Protein AF-A0A9R1CCV9-F1 (afdb_monomer_lite)

Organism: NCBI:txid2854755

Foldseek 3Di:
DVVQLVVCCVVPNNVRSVVVVVVVVVVQVCCCVVVVHDRDCVVVVVVVVVVVVVVVVVVVVVVVVVVVVCVVVPDPPPPDDD

Radius of gyration: 20.72 Å; chains: 1; bounding box: 38×29×59 Å

Secondary structure (DSSP, 8-state):
-HHHHHHHHHHH-HHHHHHHHHHHHHHHHHHHHHHT----HHHHHHHHHHHHHHHHHHHHHHHHHHHHHHHHH---------

Sequence (82 aa):
MGDYFRHIKARSGHLQAMVATGKKMAGIFYTMVKNKKEYDVSIYAKSKEKTLERRIKKLQAKILRLQNEQAQSGLKVTDGTD

Structure (mmCIF, N/CA/C/O backbone):
data_AF-A0A9R1CCV9-F1
#
_entry.id   AF-A0A9R1CCV9-F1
#
loop_
_atom_site.group_PDB
_atom_site.id
_atom_site.type_symbol
_atom_site.label_atom_id
_atom_site.label_alt_id
_atom_site.label_comp_id
_atom_site.label_asym_id
_atom_site.label_entity_id
_atom_site.label_seq_id
_atom_site.pdbx_PDB_ins_code
_atom_site.Cartn_x
_atom_site.Cartn_y
_atom_site.Cartn_z
_atom_site.occupancy
_atom_site.B_iso_or_equiv
_atom_site.auth_seq_id
_atom_site.auth_comp_id
_atom_site.auth_asym_id
_atom_site.auth_atom_id
_atom_site.pdbx_PDB_model_num
ATOM 1 N N . MET A 1 1 ? 10.103 -2.845 0.272 1.00 80.69 1 MET A N 1
ATOM 2 C CA . MET A 1 1 ? 9.255 -3.888 -0.365 1.00 80.69 1 MET A CA 1
ATOM 3 C C . MET A 1 1 ? 8.740 -4.948 0.607 1.00 80.69 1 MET A C 1
ATOM 5 O O . MET A 1 1 ? 7.598 -5.359 0.445 1.00 80.69 1 MET A O 1
ATOM 9 N N . GLY A 1 2 ? 9.498 -5.337 1.641 1.00 88.06 2 GLY A N 1
ATOM 10 C CA . GLY A 1 2 ? 9.029 -6.305 2.647 1.00 88.06 2 GLY A CA 1
ATOM 11 C C . GLY A 1 2 ? 7.708 -5.932 3.339 1.00 88.06 2 GLY A C 1
ATOM 12 O O . GLY A 1 2 ? 6.846 -6.790 3.488 1.00 88.06 2 GLY A O 1
ATOM 13 N N . ASP A 1 3 ? 7.493 -4.653 3.673 1.00 88.31 3 ASP A N 1
ATOM 14 C CA . ASP A 1 3 ? 6.218 -4.186 4.251 1.00 88.31 3 ASP A CA 1
ATOM 15 C C . ASP A 1 3 ? 5.014 -4.444 3.342 1.00 88.31 3 ASP A C 1
ATOM 17 O O . ASP A 1 3 ? 3.961 -4.873 3.807 1.00 88.31 3 ASP A O 1
ATOM 21 N N . TYR A 1 4 ? 5.177 -4.224 2.034 1.00 90.12 4 TYR A N 1
ATOM 22 C CA . TYR A 1 4 ? 4.127 -4.481 1.051 1.00 90.12 4 TYR A CA 1
ATOM 23 C C . TYR A 1 4 ? 3.791 -5.973 1.009 1.00 90.12 4 TYR A C 1
ATOM 25 O O . TYR A 1 4 ? 2.625 -6.337 1.130 1.00 90.12 4 TYR A O 1
ATOM 33 N N . PHE A 1 5 ? 4.808 -6.835 0.930 1.00 93.81 5 PHE A N 1
ATOM 34 C CA . PHE A 1 5 ? 4.611 -8.282 0.950 1.00 93.81 5 PHE A CA 1
ATOM 35 C C . PHE A 1 5 ? 3.912 -8.747 2.234 1.00 93.81 5 PHE A C 1
ATOM 37 O O . PHE A 1 5 ? 2.934 -9.486 2.156 1.00 93.81 5 PHE A O 1
ATOM 44 N N . ARG A 1 6 ? 4.350 -8.277 3.412 1.00 94.69 6 ARG A N 1
ATOM 45 C CA . ARG A 1 6 ? 3.713 -8.608 4.698 1.00 94.69 6 ARG A CA 1
ATOM 46 C C . ARG A 1 6 ? 2.255 -8.169 4.746 1.00 94.69 6 ARG A C 1
ATOM 48 O O . ARG A 1 6 ? 1.407 -8.946 5.173 1.00 94.69 6 ARG A O 1
ATOM 55 N N . HIS A 1 7 ? 1.959 -6.957 4.279 1.00 92.19 7 HIS A N 1
ATOM 56 C CA . HIS A 1 7 ? 0.596 -6.438 4.253 1.00 92.19 7 HIS A CA 1
ATOM 57 C C . HIS A 1 7 ? -0.320 -7.277 3.352 1.00 92.19 7 HIS A C 1
ATOM 59 O O . HIS A 1 7 ? -1.414 -7.652 3.771 1.00 92.19 7 HIS A O 1
ATOM 65 N N . ILE A 1 8 ? 0.131 -7.621 2.140 1.00 95.50 8 ILE A N 1
ATOM 66 C CA . ILE A 1 8 ? -0.652 -8.476 1.239 1.00 95.50 8 ILE A CA 1
ATOM 67 C C . ILE A 1 8 ? -0.761 -9.899 1.798 1.00 95.50 8 ILE A C 1
ATOM 69 O O . ILE A 1 8 ? -1.843 -10.471 1.754 1.00 95.50 8 ILE A O 1
ATOM 73 N N . LYS A 1 9 ? 0.306 -10.450 2.392 1.00 96.56 9 LYS A N 1
ATOM 74 C CA . LYS A 1 9 ? 0.291 -11.790 2.997 1.00 96.56 9 LYS A CA 1
ATOM 75 C C . LYS A 1 9 ? -0.726 -11.884 4.132 1.00 96.56 9 LYS A C 1
ATOM 77 O O . LYS A 1 9 ? -1.495 -12.837 4.156 1.00 96.56 9 LYS A O 1
ATOM 82 N N . ALA A 1 10 ? -0.758 -10.897 5.028 1.00 95.88 10 ALA A N 1
ATOM 83 C CA . ALA A 1 10 ? -1.701 -10.861 6.146 1.00 95.88 10 ALA A CA 1
ATOM 84 C C . ALA A 1 10 ? -3.164 -10.741 5.689 1.00 95.88 10 ALA A C 1
ATOM 86 O O . ALA A 1 10 ? -4.054 -11.259 6.351 1.00 95.88 10 ALA A O 1
ATOM 87 N N . ARG A 1 11 ? -3.417 -10.068 4.560 1.00 93.50 11 ARG A N 1
ATOM 88 C CA . ARG A 1 11 ? -4.773 -9.856 4.032 1.00 93.50 11 ARG A CA 1
ATOM 89 C C . ARG A 1 11 ? -5.265 -10.980 3.116 1.00 93.50 11 ARG A C 1
ATOM 91 O O . ARG A 1 11 ? -6.457 -11.249 3.074 1.00 93.50 11 ARG A O 1
ATOM 98 N N . SER A 1 12 ? -4.368 -11.565 2.328 1.00 93.62 12 SER A N 1
ATOM 99 C CA . SER A 1 12 ? -4.717 -12.319 1.116 1.00 93.62 12 SER A CA 1
ATOM 100 C C . SER A 1 12 ? -3.957 -13.646 0.975 1.00 93.62 12 SER A C 1
ATOM 102 O O . SER A 1 12 ? -4.134 -14.364 -0.006 1.00 93.62 12 SER A O 1
ATOM 104 N N . GLY A 1 13 ? -3.105 -13.993 1.941 1.00 95.81 13 GLY A N 1
ATOM 105 C CA . GLY A 1 13 ? -2.341 -15.238 1.942 1.00 95.81 13 GLY A CA 1
ATOM 106 C C . GLY A 1 13 ? -1.015 -15.166 1.179 1.00 95.81 13 GLY A C 1
ATOM 107 O O . GLY A 1 13 ? -0.698 -14.205 0.472 1.00 95.81 13 GLY A O 1
ATOM 108 N N . HIS A 1 14 ? -0.191 -16.201 1.356 1.00 95.44 14 HIS A N 1
ATOM 109 C CA . HIS A 1 14 ? 1.199 -16.200 0.896 1.00 95.44 14 HIS A CA 1
ATOM 110 C C . HIS A 1 14 ? 1.338 -16.190 -0.632 1.00 95.44 14 HIS A C 1
ATOM 112 O O . HIS A 1 14 ? 2.115 -15.391 -1.160 1.00 95.44 14 HIS A O 1
ATOM 118 N N . LEU A 1 15 ? 0.581 -17.042 -1.331 1.00 96.44 15 LEU A N 1
ATOM 119 C CA . LEU A 1 15 ? 0.674 -17.184 -2.786 1.00 96.44 15 LEU A CA 1
ATOM 120 C C . LEU A 1 15 ? 0.298 -15.875 -3.494 1.00 96.44 15 LEU A C 1
ATOM 122 O O . LEU A 1 15 ? 1.042 -15.385 -4.343 1.00 96.44 15 LEU A O 1
ATOM 126 N N . GLN A 1 16 ? -0.803 -15.248 -3.072 1.00 95.31 16 GLN A N 1
ATOM 127 C CA . GLN A 1 16 ? -1.236 -13.964 -3.624 1.00 95.31 16 GLN A CA 1
ATOM 128 C C . GLN A 1 16 ? -0.219 -12.850 -3.339 1.00 95.31 16 GLN A C 1
ATOM 130 O O . GLN A 1 16 ? 0.047 -12.018 -4.206 1.00 95.31 16 GLN A O 1
ATOM 135 N N . ALA A 1 17 ? 0.409 -12.854 -2.158 1.00 96.50 17 ALA A N 1
ATOM 136 C CA . ALA A 1 17 ? 1.459 -11.895 -1.822 1.00 96.50 17 ALA A CA 1
ATOM 137 C C . ALA A 1 17 ? 2.703 -12.030 -2.708 1.00 96.50 17 ALA A C 1
ATOM 139 O O . ALA A 1 17 ? 3.291 -11.014 -3.091 1.00 96.50 17 ALA A O 1
ATOM 140 N N . MET A 1 18 ? 3.087 -13.259 -3.062 1.00 96.50 18 MET A N 1
ATOM 141 C CA . MET A 1 18 ? 4.196 -13.520 -3.979 1.00 96.50 18 MET A CA 1
ATOM 142 C C . MET A 1 18 ? 3.890 -12.973 -5.376 1.00 96.50 18 MET A C 1
ATOM 144 O O . MET A 1 18 ? 4.667 -12.172 -5.895 1.00 96.50 18 MET A O 1
ATOM 148 N N . VAL A 1 19 ? 2.724 -13.311 -5.938 1.00 97.12 19 VAL A N 1
ATOM 149 C CA . VAL A 1 19 ? 2.304 -12.840 -7.270 1.00 97.12 19 VAL A CA 1
ATOM 150 C C . VAL A 1 19 ? 2.198 -11.315 -7.310 1.00 97.12 19 VAL A C 1
ATOM 152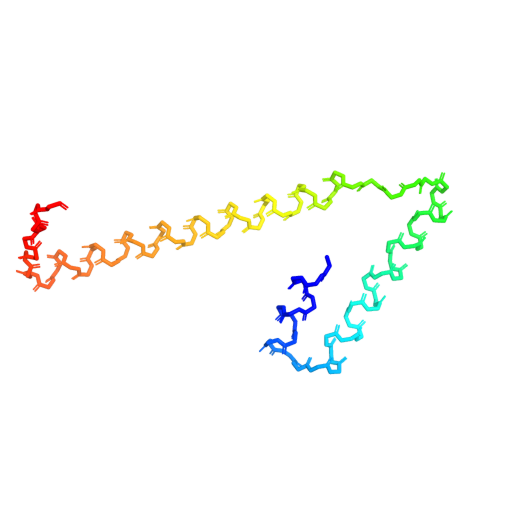 O O . VAL A 1 19 ? 2.741 -10.678 -8.213 1.00 97.12 19 VAL A O 1
ATOM 155 N N . ALA A 1 20 ? 1.558 -10.701 -6.311 1.00 96.19 20 ALA A N 1
ATOM 156 C CA . ALA A 1 20 ? 1.420 -9.248 -6.233 1.00 96.19 20 ALA A CA 1
ATOM 157 C C . ALA A 1 20 ? 2.782 -8.542 -6.152 1.00 96.19 20 ALA A C 1
ATOM 159 O O . ALA A 1 20 ? 2.999 -7.513 -6.796 1.00 96.19 20 ALA A O 1
ATOM 160 N N . THR A 1 21 ? 3.717 -9.107 -5.384 1.00 95.38 21 THR A N 1
ATOM 161 C CA . THR A 1 21 ? 5.070 -8.557 -5.253 1.00 95.38 21 THR A CA 1
ATOM 162 C C . THR A 1 21 ? 5.854 -8.714 -6.554 1.00 95.38 21 THR A C 1
ATOM 164 O O . THR A 1 21 ? 6.439 -7.735 -7.010 1.00 95.3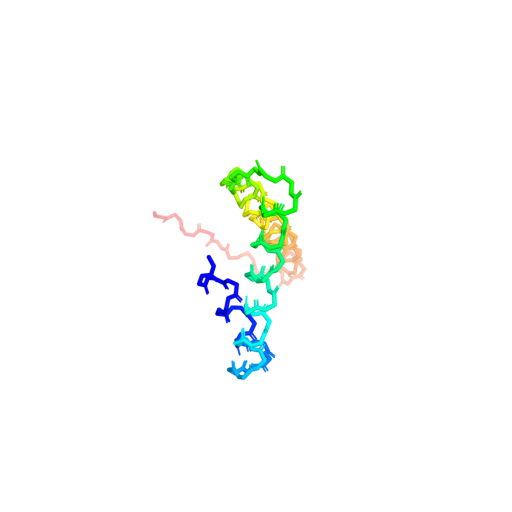8 21 THR A O 1
ATOM 167 N N . GLY A 1 22 ? 5.796 -9.882 -7.203 1.00 96.62 22 GLY A N 1
ATOM 168 C CA . GLY A 1 22 ? 6.409 -10.115 -8.515 1.00 96.62 22 GLY A CA 1
ATOM 169 C C . GLY A 1 22 ? 5.884 -9.152 -9.581 1.00 96.62 22 GLY A C 1
ATOM 170 O O . GLY A 1 22 ? 6.670 -8.481 -10.244 1.00 96.62 22 GLY A O 1
ATOM 171 N N . LYS A 1 23 ? 4.558 -8.977 -9.671 1.00 96.75 23 LYS A N 1
ATOM 172 C CA . LYS A 1 23 ? 3.932 -8.011 -10.587 1.00 96.75 23 LYS A CA 1
ATOM 173 C C . LYS A 1 23 ? 4.408 -6.580 -10.334 1.00 96.75 23 LYS A C 1
ATOM 175 O O . LYS A 1 23 ? 4.683 -5.844 -11.280 1.00 96.75 23 LYS A O 1
ATOM 180 N N . LYS A 1 24 ? 4.535 -6.182 -9.064 1.00 93.56 24 LYS A N 1
ATOM 181 C CA . LYS A 1 24 ? 5.047 -4.857 -8.698 1.00 93.56 24 LYS A CA 1
ATOM 182 C C . LYS A 1 24 ? 6.503 -4.668 -9.132 1.00 93.56 24 LYS A C 1
ATOM 184 O O . LYS A 1 24 ? 6.828 -3.616 -9.676 1.00 93.56 24 LYS A O 1
ATOM 189 N N . MET A 1 25 ? 7.356 -5.673 -8.920 1.00 94.44 25 MET A N 1
ATOM 190 C CA . MET A 1 25 ? 8.755 -5.635 -9.359 1.00 94.44 25 MET A CA 1
ATOM 191 C C . MET A 1 25 ? 8.860 -5.561 -10.882 1.00 94.44 25 MET A C 1
ATOM 193 O O . MET A 1 25 ? 9.559 -4.694 -11.396 1.00 94.44 25 MET A O 1
ATOM 197 N N . ALA A 1 26 ? 8.109 -6.396 -11.603 1.00 96.56 26 ALA A N 1
ATOM 198 C CA . ALA A 1 26 ? 8.075 -6.379 -13.062 1.00 96.56 26 ALA A CA 1
ATOM 199 C C . ALA A 1 26 ? 7.691 -4.995 -13.612 1.00 96.56 26 ALA A C 1
ATOM 201 O O . ALA A 1 26 ? 8.331 -4.505 -14.537 1.00 96.56 26 ALA A O 1
ATOM 202 N N . GLY A 1 27 ? 6.705 -4.324 -13.006 1.00 94.38 27 GLY A N 1
ATOM 203 C CA . GLY A 1 27 ? 6.325 -2.959 -13.387 1.00 94.38 27 GLY A CA 1
ATOM 204 C C . GLY A 1 27 ? 7.438 -1.927 -13.172 1.00 94.38 27 GLY A C 1
ATOM 205 O O . GLY A 1 27 ? 7.625 -1.044 -14.012 1.00 94.38 27 GLY A O 1
ATOM 206 N N . ILE A 1 28 ? 8.202 -2.050 -12.080 1.00 92.31 28 ILE A N 1
ATOM 207 C CA . ILE A 1 28 ? 9.362 -1.187 -11.813 1.00 92.31 28 ILE A CA 1
ATOM 208 C C . ILE A 1 28 ? 10.427 -1.396 -12.890 1.00 92.31 28 ILE A C 1
ATOM 210 O O . ILE A 1 28 ? 10.804 -0.435 -13.557 1.00 92.31 28 ILE A O 1
ATOM 214 N N . PHE A 1 29 ? 10.844 -2.644 -13.119 1.00 94.88 29 PHE A N 1
ATOM 215 C CA . PHE A 1 29 ? 11.862 -2.966 -14.120 1.00 94.88 29 PHE A CA 1
ATOM 216 C C . PHE A 1 29 ? 11.440 -2.565 -15.530 1.00 94.88 29 PHE A C 1
ATOM 218 O O . PHE A 1 29 ? 12.217 -1.940 -16.247 1.00 94.88 29 PHE A O 1
ATOM 225 N N . TYR A 1 30 ? 10.194 -2.849 -15.913 1.00 96.19 30 TYR A N 1
ATOM 226 C CA . TYR A 1 30 ? 9.652 -2.423 -17.200 1.00 96.19 30 TYR A CA 1
ATOM 227 C C . TYR A 1 30 ? 9.768 -0.907 -17.380 1.00 96.19 30 TYR A C 1
ATOM 229 O O . TYR A 1 30 ? 10.217 -0.442 -18.423 1.00 96.19 30 TYR A O 1
ATOM 237 N N . THR A 1 31 ? 9.413 -0.132 -16.352 1.00 94.06 31 THR A N 1
ATOM 238 C CA . THR A 1 31 ? 9.487 1.335 -16.398 1.00 94.06 31 THR A CA 1
ATOM 239 C C . THR A 1 31 ? 10.929 1.828 -16.502 1.00 94.06 31 THR A C 1
ATOM 241 O O . THR A 1 31 ? 11.199 2.738 -17.284 1.00 94.06 31 THR A O 1
ATOM 244 N N . MET A 1 32 ? 11.857 1.216 -15.759 1.00 95.62 32 MET A N 1
ATOM 245 C CA . MET A 1 32 ? 13.285 1.549 -15.823 1.00 95.62 32 MET A CA 1
ATOM 246 C C . MET A 1 32 ? 13.852 1.312 -17.226 1.00 95.62 32 MET A C 1
ATOM 248 O O . MET A 1 32 ? 14.454 2.209 -17.813 1.00 95.62 32 MET A O 1
ATOM 252 N N . VAL A 1 33 ? 13.605 0.124 -17.789 1.00 96.56 33 VAL A N 1
ATOM 253 C CA . VAL A 1 33 ? 14.107 -0.274 -19.112 1.00 96.56 33 VAL A CA 1
ATOM 254 C C . VAL A 1 33 ? 13.471 0.569 -20.213 1.00 96.56 33 VAL A C 1
ATOM 256 O O . VAL A 1 33 ? 14.180 1.121 -21.052 1.00 96.56 33 VAL A O 1
ATOM 259 N N . LYS A 1 34 ? 12.142 0.726 -20.191 1.00 96.94 34 LYS A N 1
ATOM 260 C CA . LYS A 1 34 ? 11.400 1.494 -21.200 1.00 96.94 34 LYS A CA 1
ATOM 261 C C . LYS A 1 34 ? 11.859 2.945 -21.266 1.00 96.94 34 LYS A C 1
ATOM 263 O O . LYS A 1 34 ? 12.030 3.484 -22.354 1.00 96.94 34 LYS A O 1
ATOM 268 N N . ASN A 1 35 ? 12.054 3.568 -20.107 1.00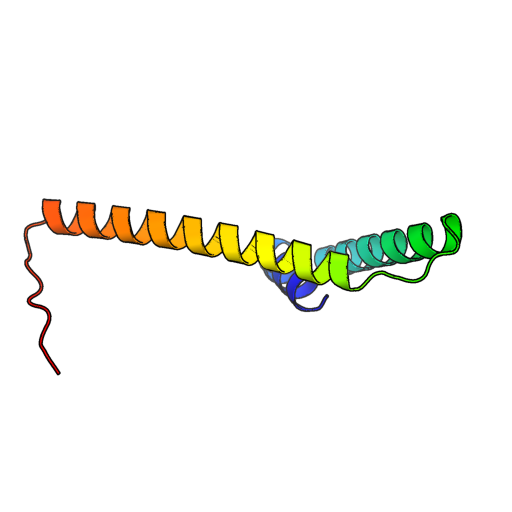 96.12 35 ASN A N 1
ATOM 269 C CA . ASN A 1 35 ? 12.411 4.981 -20.032 1.00 96.12 35 ASN A CA 1
ATOM 270 C C . ASN A 1 35 ? 13.927 5.213 -20.039 1.00 96.12 35 ASN A C 1
ATOM 272 O O . ASN A 1 35 ? 14.340 6.370 -20.034 1.00 96.12 35 ASN A O 1
ATOM 276 N N . LYS A 1 36 ? 14.740 4.144 -20.029 1.00 95.31 36 LYS A N 1
ATOM 277 C CA . LYS A 1 36 ? 16.206 4.183 -19.888 1.00 95.31 36 LYS A CA 1
ATOM 278 C C . LYS A 1 36 ? 16.654 5.057 -18.712 1.00 95.31 36 LYS A C 1
ATOM 280 O O . LYS A 1 36 ? 17.591 5.842 -18.820 1.00 95.31 36 LYS A O 1
ATOM 285 N N . LYS A 1 37 ? 15.933 4.950 -17.597 1.00 93.31 37 LYS A N 1
ATOM 286 C CA . LYS A 1 37 ? 16.190 5.707 -16.370 1.00 93.31 37 LYS A CA 1
ATOM 287 C C . LYS A 1 37 ? 16.345 4.746 -15.208 1.00 93.31 37 LYS A C 1
ATOM 289 O O . LYS A 1 37 ? 15.625 3.751 -15.115 1.00 93.31 37 LYS A O 1
ATOM 294 N N . GLU A 1 38 ? 17.274 5.070 -14.322 1.00 92.19 38 GLU A N 1
ATOM 295 C CA . GLU A 1 38 ? 17.445 4.337 -13.078 1.00 92.19 38 GLU A CA 1
ATOM 296 C C . GLU A 1 38 ? 16.216 4.500 -12.173 1.00 92.19 38 GLU A C 1
ATOM 298 O O . GLU A 1 38 ? 15.413 5.429 -12.316 1.00 92.19 38 GLU A O 1
ATOM 303 N N . TYR A 1 39 ? 16.042 3.552 -11.256 1.00 91.06 39 TYR A N 1
ATOM 304 C CA . TYR A 1 39 ? 14.971 3.613 -10.281 1.00 91.06 39 TYR A CA 1
ATOM 305 C C . TYR A 1 39 ? 15.173 4.789 -9.323 1.00 91.06 39 TYR A C 1
ATOM 307 O O . TYR A 1 39 ? 16.122 4.818 -8.545 1.00 91.06 39 TYR A O 1
ATOM 315 N N . ASP A 1 40 ? 14.222 5.719 -9.320 1.00 89.25 40 ASP A N 1
ATOM 316 C CA . ASP A 1 40 ? 14.206 6.810 -8.353 1.00 89.25 40 ASP A CA 1
ATOM 317 C C . ASP A 1 40 ? 13.649 6.339 -6.998 1.00 89.25 40 ASP A C 1
ATOM 319 O O . ASP A 1 40 ? 12.452 6.077 -6.821 1.00 89.25 40 ASP A O 1
ATOM 323 N N . VAL A 1 41 ? 14.533 6.277 -6.003 1.00 86.88 41 VAL A N 1
ATOM 324 C CA . VAL A 1 41 ? 14.210 5.890 -4.624 1.00 86.88 41 VAL A CA 1
ATOM 325 C C . VAL A 1 41 ? 13.250 6.886 -3.955 1.00 86.88 41 VAL A C 1
ATOM 327 O O . VAL A 1 41 ? 12.471 6.496 -3.076 1.00 86.88 41 VAL A O 1
ATOM 330 N N . SER A 1 42 ? 13.219 8.148 -4.402 1.00 90.00 42 SER A N 1
ATOM 331 C CA . SER A 1 42 ? 12.328 9.186 -3.867 1.00 90.00 42 SER A CA 1
ATOM 332 C C . SER A 1 42 ? 10.848 8.824 -4.032 1.00 90.00 42 SER A C 1
ATOM 334 O O . SER A 1 42 ? 10.021 9.152 -3.177 1.00 90.00 42 SER A O 1
ATOM 336 N N . ILE A 1 43 ? 10.508 8.062 -5.079 1.00 86.19 43 ILE A N 1
ATOM 337 C CA . ILE A 1 43 ? 9.145 7.581 -5.342 1.00 86.19 43 ILE A CA 1
ATOM 338 C C . ILE A 1 43 ? 8.661 6.700 -4.183 1.00 86.19 43 ILE A C 1
ATOM 340 O O . ILE A 1 43 ? 7.516 6.815 -3.730 1.00 86.19 43 ILE A O 1
ATOM 344 N N . TYR A 1 44 ? 9.541 5.843 -3.656 1.00 84.88 44 TYR A N 1
ATOM 345 C CA . TYR A 1 44 ? 9.222 5.005 -2.504 1.00 84.88 44 TYR A CA 1
ATOM 346 C C . TYR A 1 44 ? 9.055 5.831 -1.229 1.00 84.88 44 TYR A C 1
ATOM 348 O O . TYR A 1 44 ? 8.089 5.613 -0.494 1.00 84.88 44 TYR A O 1
ATOM 356 N N . ALA A 1 45 ? 9.956 6.788 -0.985 1.00 88.00 45 ALA A N 1
ATOM 357 C CA . ALA A 1 45 ? 9.895 7.665 0.182 1.00 88.00 45 ALA A CA 1
ATOM 358 C C . ALA A 1 45 ? 8.567 8.439 0.228 1.00 88.00 45 ALA A C 1
ATOM 360 O O . ALA A 1 45 ? 7.828 8.322 1.206 1.00 88.00 45 ALA A O 1
ATOM 361 N N . LYS A 1 46 ? 8.187 9.087 -0.882 1.00 91.06 46 LYS A N 1
ATOM 362 C CA . LYS A 1 46 ? 6.908 9.806 -1.020 1.00 91.06 46 LYS A CA 1
ATOM 363 C C . LYS A 1 46 ? 5.698 8.891 -0.816 1.00 91.06 46 LYS A C 1
ATOM 365 O O . LYS A 1 46 ? 4.713 9.262 -0.181 1.00 91.06 46 LYS A O 1
ATOM 370 N N . SER A 1 47 ? 5.740 7.666 -1.346 1.00 87.31 47 SER A N 1
ATOM 371 C CA . SER A 1 47 ? 4.657 6.696 -1.131 1.00 87.31 47 SER A CA 1
ATOM 372 C C . SER A 1 47 ? 4.547 6.256 0.333 1.00 87.31 47 SER A C 1
ATOM 374 O O . SER A 1 47 ? 3.435 5.993 0.809 1.00 87.31 47 SER A O 1
ATOM 376 N N . LYS A 1 48 ? 5.676 6.121 1.036 1.00 88.25 48 LYS A N 1
ATOM 377 C CA . LYS A 1 48 ? 5.719 5.754 2.456 1.00 88.25 48 LYS A CA 1
ATOM 378 C C . LYS A 1 48 ? 5.169 6.887 3.318 1.00 88.25 48 LYS A C 1
ATOM 380 O O . LYS A 1 48 ? 4.308 6.624 4.152 1.00 88.25 48 LYS A O 1
ATOM 385 N N . GLU A 1 49 ? 5.591 8.118 3.057 1.00 92.69 49 GLU A N 1
ATOM 386 C CA . GLU A 1 49 ? 5.101 9.334 3.714 1.00 92.69 49 GLU A CA 1
ATOM 387 C C . GLU A 1 49 ? 3.575 9.447 3.618 1.00 92.69 49 GLU A C 1
ATOM 389 O O . GLU A 1 49 ? 2.894 9.402 4.639 1.00 92.69 49 GLU A O 1
ATOM 394 N N . LYS A 1 50 ? 3.009 9.376 2.405 1.00 92.44 50 LYS A N 1
ATOM 395 C CA . LYS A 1 50 ? 1.546 9.373 2.200 1.00 92.44 50 LYS A CA 1
ATOM 396 C C . LYS A 1 50 ? 0.823 8.259 2.961 1.00 92.44 50 LYS A C 1
ATOM 398 O O . LYS A 1 50 ? -0.336 8.399 3.352 1.00 92.44 50 LYS A O 1
ATOM 403 N N . THR A 1 51 ? 1.466 7.104 3.131 1.00 89.81 51 THR A N 1
ATOM 404 C CA . THR A 1 51 ? 0.885 5.990 3.894 1.00 89.81 51 THR A CA 1
ATOM 405 C C . THR A 1 51 ? 0.872 6.296 5.391 1.00 89.81 51 THR A C 1
ATOM 407 O O . THR A 1 51 ? -0.119 5.996 6.061 1.00 89.81 51 THR A O 1
ATOM 410 N N . LEU A 1 52 ? 1.938 6.914 5.906 1.00 93.06 52 LEU A N 1
ATOM 411 C CA . LEU A 1 52 ? 2.037 7.357 7.295 1.00 93.06 52 LEU A CA 1
ATOM 412 C C . LEU A 1 52 ? 1.036 8.474 7.597 1.00 93.06 52 LEU A C 1
ATOM 414 O O . LEU A 1 52 ? 0.282 8.340 8.555 1.00 93.06 52 LEU A O 1
ATOM 418 N N . GLU A 1 53 ? 0.931 9.491 6.744 1.00 96.31 53 GLU A N 1
ATOM 419 C CA . GLU A 1 53 ? -0.049 10.580 6.879 1.00 96.31 53 GLU A CA 1
ATOM 420 C C . GLU A 1 53 ? -1.485 10.050 6.985 1.00 96.31 53 GLU A C 1
ATOM 422 O O . GLU A 1 53 ? -2.238 10.402 7.895 1.00 96.31 53 GLU A O 1
ATOM 427 N N . ARG A 1 54 ? -1.869 9.120 6.098 1.00 94.81 54 ARG A N 1
ATOM 428 C CA . ARG A 1 54 ? -3.189 8.469 6.157 1.00 94.81 54 ARG A CA 1
ATOM 429 C C . ARG A 1 54 ? -3.393 7.705 7.459 1.00 94.81 54 ARG A C 1
ATOM 431 O O . ARG A 1 54 ? -4.514 7.652 7.964 1.00 94.81 54 ARG A O 1
ATOM 438 N N . ARG A 1 55 ? -2.340 7.073 7.984 1.00 94.00 55 ARG A N 1
ATOM 439 C CA . ARG A 1 55 ? -2.401 6.338 9.250 1.00 94.00 55 ARG A CA 1
ATOM 440 C C . ARG A 1 55 ? -2.571 7.296 10.426 1.00 94.00 55 ARG A C 1
ATOM 442 O O . ARG A 1 55 ? -3.442 7.038 11.248 1.00 94.00 55 ARG A O 1
ATOM 449 N N . ILE A 1 56 ? -1.828 8.402 10.456 1.00 96.94 56 ILE A N 1
ATOM 450 C CA . ILE A 1 56 ? -1.963 9.467 11.460 1.00 96.94 56 ILE A CA 1
ATOM 451 C C . ILE A 1 56 ? -3.397 9.996 11.463 1.00 96.94 56 ILE A C 1
ATOM 453 O O . ILE A 1 56 ? -4.056 9.946 12.497 1.00 96.94 56 ILE A O 1
ATOM 457 N N . LYS A 1 57 ? -3.933 10.373 10.297 1.00 97.75 57 LYS A N 1
ATOM 458 C CA . LYS A 1 57 ? -5.307 10.884 10.178 1.00 97.75 57 LYS A CA 1
ATOM 459 C C . LYS A 1 57 ? -6.353 9.891 10.695 1.00 97.75 57 LYS A C 1
ATOM 461 O O . LYS A 1 57 ? -7.287 10.275 11.394 1.00 97.75 57 LYS A O 1
ATOM 466 N N . LYS A 1 58 ? -6.199 8.598 10.380 1.00 96.31 58 LYS A N 1
ATOM 467 C CA . LYS A 1 58 ? -7.092 7.541 10.891 1.00 96.31 58 LYS A CA 1
ATOM 468 C C . LYS A 1 58 ? -7.000 7.384 12.408 1.00 96.31 58 LYS A C 1
ATOM 470 O O . LYS A 1 58 ? -8.023 7.173 13.050 1.00 96.31 58 LYS A O 1
ATOM 475 N N . LEU A 1 59 ? -5.794 7.458 12.968 1.00 96.94 59 LEU A N 1
ATOM 476 C CA . LEU A 1 59 ? -5.584 7.350 14.410 1.00 96.94 59 LEU A CA 1
ATOM 477 C C . LEU A 1 59 ? -6.153 8.563 15.146 1.00 96.94 59 LEU A C 1
ATOM 479 O O . LEU A 1 59 ? -6.869 8.372 16.117 1.00 96.94 59 LEU A O 1
ATOM 483 N N . GLN A 1 60 ? -5.934 9.777 14.640 1.00 97.25 60 GLN A N 1
ATOM 484 C CA . GLN A 1 60 ? -6.529 11.002 15.183 1.00 97.25 60 GLN A CA 1
ATOM 485 C C . GLN A 1 60 ? -8.061 10.932 15.187 1.00 97.25 60 GLN A C 1
ATOM 487 O O . GLN A 1 60 ? -8.685 11.189 16.211 1.00 97.25 60 GLN A O 1
ATOM 492 N N . ALA A 1 61 ? -8.670 10.494 14.080 1.00 96.62 61 ALA A N 1
ATOM 493 C CA . ALA A 1 61 ? -10.118 10.299 14.013 1.00 96.62 61 ALA A CA 1
ATOM 494 C C . ALA A 1 61 ? -10.615 9.245 15.019 1.00 96.62 61 ALA A C 1
ATOM 496 O O . ALA A 1 61 ? -11.688 9.396 15.600 1.00 96.62 61 ALA A O 1
ATOM 497 N N . LYS A 1 62 ? -9.832 8.182 15.251 1.00 96.38 62 LYS A N 1
ATOM 498 C CA . LYS A 1 62 ? -10.154 7.158 16.251 1.00 96.38 62 LYS A CA 1
ATOM 499 C C . LYS A 1 62 ? -10.037 7.696 17.679 1.00 96.38 62 LYS A C 1
ATOM 501 O O . LYS A 1 62 ? -10.916 7.406 18.478 1.00 96.38 62 LYS A O 1
ATOM 506 N N . ILE A 1 63 ? -9.000 8.479 17.983 1.00 96.56 63 ILE A N 1
ATOM 507 C CA . ILE A 1 63 ? -8.826 9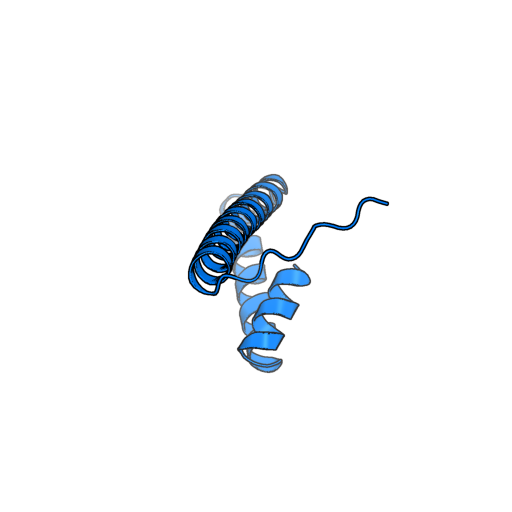.136 19.288 1.00 96.56 63 ILE A CA 1
ATOM 508 C C . ILE A 1 63 ? -10.020 10.045 19.575 1.00 96.56 63 ILE A C 1
ATOM 510 O O . ILE A 1 63 ? -10.649 9.888 20.613 1.00 96.56 63 ILE A O 1
ATOM 514 N N . LEU A 1 64 ? -10.393 10.911 18.627 1.00 96.00 64 LEU A N 1
ATOM 515 C CA . LEU A 1 64 ? -11.540 11.809 18.782 1.00 96.00 64 LEU A CA 1
ATOM 516 C C . LEU A 1 64 ? -12.840 11.038 19.042 1.00 96.00 64 LEU A C 1
ATOM 518 O O . LEU A 1 64 ? -13.626 11.397 19.913 1.00 96.00 64 LEU A O 1
ATOM 522 N N . ARG A 1 65 ? -13.062 9.946 18.303 1.00 95.06 65 ARG A N 1
ATOM 523 C CA . ARG A 1 65 ? -14.225 9.082 18.516 1.00 95.06 65 ARG A CA 1
ATOM 524 C C . ARG A 1 65 ? -14.239 8.486 19.927 1.00 95.06 65 ARG A C 1
ATOM 526 O O . ARG A 1 65 ? -15.280 8.520 20.569 1.00 95.06 65 ARG A O 1
ATOM 533 N N . LEU A 1 66 ? -13.106 7.968 20.399 1.00 94.25 66 LEU A N 1
ATOM 534 C CA . LEU A 1 66 ? -12.996 7.384 21.738 1.00 94.25 66 LEU A CA 1
ATOM 535 C C . LEU A 1 66 ? -13.195 8.435 22.838 1.00 94.25 66 LEU A C 1
ATOM 537 O O . LEU A 1 66 ? -13.885 8.160 23.810 1.00 94.25 66 LEU A O 1
ATOM 541 N N . GLN A 1 67 ? -12.665 9.648 22.661 1.00 94.12 67 GLN A N 1
ATOM 542 C CA . GLN A 1 67 ? -12.891 10.769 23.580 1.00 94.12 67 GLN A CA 1
ATOM 543 C C . GLN A 1 67 ? -14.377 11.141 23.662 1.00 94.12 67 GLN A C 1
ATOM 545 O O . GLN A 1 67 ? -14.900 11.355 24.752 1.00 94.12 67 GLN A O 1
ATOM 550 N N . ASN A 1 68 ? -15.079 11.159 22.526 1.00 91.25 68 ASN A N 1
ATOM 551 C CA . ASN A 1 68 ? -16.520 11.408 22.497 1.00 91.25 68 ASN A CA 1
ATOM 552 C C . ASN A 1 68 ? -17.310 10.283 23.184 1.00 91.25 68 ASN A C 1
ATOM 554 O O . ASN A 1 68 ? -18.241 10.563 23.933 1.00 91.25 68 ASN A O 1
ATOM 558 N N . GLU A 1 69 ? -16.930 9.020 22.965 1.00 91.31 69 GLU A N 1
ATOM 559 C CA . GLU A 1 69 ? -17.528 7.862 23.645 1.00 91.31 69 GLU A CA 1
ATOM 560 C C . GLU A 1 69 ? -17.290 7.919 25.171 1.00 91.31 69 GLU A C 1
ATOM 562 O O . GLU A 1 69 ? 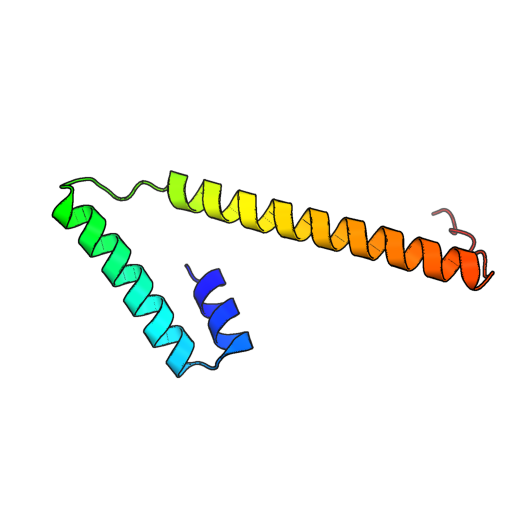-18.210 7.648 25.940 1.00 91.31 69 GLU A O 1
ATOM 567 N N . GLN A 1 70 ? -16.101 8.343 25.621 1.00 86.81 70 GLN A N 1
ATOM 568 C CA . GLN A 1 70 ? -15.782 8.568 27.041 1.00 86.81 70 GLN A CA 1
ATOM 569 C C . GLN A 1 70 ? -16.572 9.735 27.652 1.00 86.81 70 GLN A C 1
ATOM 571 O O . GLN A 1 70 ? -17.071 9.631 28.771 1.00 86.81 70 GLN A O 1
ATOM 576 N N . ALA A 1 71 ? -16.725 10.839 26.918 1.00 82.94 71 ALA A N 1
ATOM 577 C CA . ALA A 1 71 ? -17.508 11.987 27.366 1.00 82.94 71 ALA A CA 1
ATOM 578 C C . ALA A 1 71 ? -19.000 11.643 27.524 1.00 82.94 71 ALA A C 1
ATOM 580 O O . ALA A 1 71 ? -19.654 12.162 28.425 1.00 82.94 71 ALA A O 1
ATOM 581 N N . GLN A 1 72 ? -19.528 10.746 26.683 1.00 76.56 72 GLN A N 1
ATOM 582 C CA . GLN A 1 72 ? -20.905 10.256 26.790 1.00 76.56 72 GLN A CA 1
ATOM 583 C C . GLN A 1 72 ? -21.099 9.192 27.878 1.00 76.56 72 GLN A C 1
ATOM 585 O O . GLN A 1 72 ? -22.194 9.095 28.426 1.00 76.56 72 GLN A O 1
ATOM 590 N N . SER A 1 73 ? -20.068 8.408 28.213 1.00 73.38 73 SER A N 1
ATOM 591 C CA . SER A 1 73 ? -20.151 7.360 29.242 1.00 73.38 73 SER A CA 1
ATOM 592 C C . SER A 1 73 ? -19.873 7.844 30.672 1.00 73.38 73 SER A C 1
ATOM 594 O O . SER A 1 73 ? -20.078 7.086 31.617 1.00 73.38 73 SER A O 1
ATOM 596 N N . GLY A 1 74 ? -19.457 9.100 30.867 1.00 60.41 74 GLY A N 1
ATOM 597 C CA . GLY A 1 74 ? -19.471 9.761 32.177 1.00 60.41 74 GLY A CA 1
ATOM 598 C C . GLY A 1 74 ? -18.475 9.247 33.227 1.00 60.41 74 GLY A C 1
ATOM 599 O O . GLY A 1 74 ? -18.505 9.741 34.352 1.00 60.41 74 GLY A O 1
ATOM 600 N N . LEU A 1 75 ? -17.552 8.333 32.905 1.00 54.19 75 LEU A N 1
ATOM 601 C CA . LEU A 1 75 ? -16.401 8.073 33.776 1.00 54.19 75 LEU A CA 1
ATOM 602 C C . LEU A 1 75 ? -15.260 9.023 33.412 1.00 54.19 75 LEU A C 1
ATOM 604 O O . LEU A 1 75 ? -14.517 8.799 32.457 1.00 54.19 75 LEU A O 1
ATOM 608 N N . LYS A 1 76 ? -15.088 10.068 34.228 1.00 53.62 76 LYS A N 1
ATOM 609 C CA . LYS A 1 76 ? -13.802 10.755 34.347 1.00 53.62 76 LYS A CA 1
ATOM 610 C C . LYS A 1 76 ? -12.786 9.733 34.853 1.00 53.62 76 LYS A C 1
ATOM 612 O O . LYS A 1 76 ? -12.688 9.508 36.056 1.00 53.62 76 LYS A O 1
ATOM 617 N N . VAL A 1 77 ? -12.050 9.095 33.946 1.00 56.84 77 VAL A N 1
ATOM 618 C CA .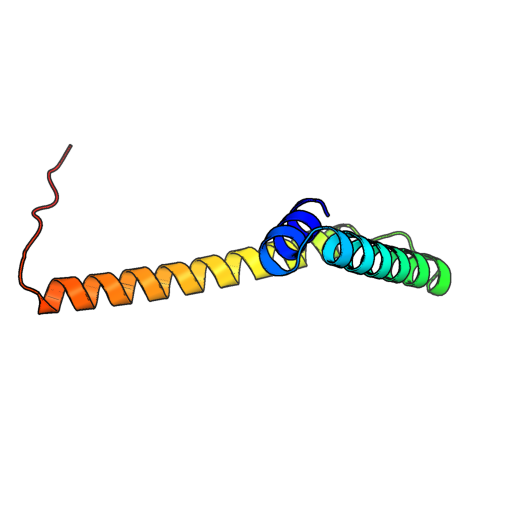 VAL A 1 77 ? -10.770 8.498 34.321 1.00 56.84 77 VAL A CA 1
ATOM 619 C C . VAL A 1 77 ? -9.881 9.688 34.640 1.00 56.84 77 VAL A C 1
ATOM 621 O O . VAL A 1 77 ? -9.514 10.460 33.760 1.00 56.84 77 VAL A O 1
ATOM 624 N N . THR A 1 78 ? -9.673 9.915 35.931 1.00 56.84 78 THR A N 1
ATOM 625 C CA . THR A 1 78 ? -8.654 10.823 36.433 1.00 56.84 78 THR A CA 1
ATOM 626 C C . THR A 1 78 ? -7.329 10.345 35.862 1.00 56.84 78 THR A C 1
ATOM 628 O O . THR A 1 78 ? -6.884 9.250 36.211 1.00 56.84 78 THR A O 1
ATOM 631 N N . ASP A 1 79 ? -6.736 11.122 34.959 1.00 46.91 79 ASP A N 1
ATOM 632 C CA . ASP A 1 79 ? -5.349 10.924 34.563 1.00 46.91 79 ASP A CA 1
ATOM 633 C C . ASP A 1 79 ? -4.507 11.065 35.835 1.00 46.91 79 ASP A C 1
ATOM 635 O O . ASP A 1 79 ? -4.366 12.152 36.397 1.00 46.91 79 ASP A O 1
ATOM 639 N N . GLY A 1 80 ? -4.055 9.921 36.350 1.00 50.06 80 GLY A N 1
ATOM 640 C CA . GLY A 1 80 ? -3.057 9.853 37.397 1.00 50.06 80 GLY A CA 1
ATOM 641 C C . GLY A 1 80 ? -1.760 10.386 36.821 1.00 50.06 80 GLY A C 1
ATOM 642 O O . GLY A 1 80 ? -1.173 9.774 35.932 1.00 50.06 80 GLY A O 1
ATOM 643 N N . THR A 1 81 ? -1.379 11.559 37.304 1.00 54.12 81 THR A N 1
ATOM 644 C CA . THR A 1 81 ? -0.022 12.080 37.266 1.00 54.12 81 THR A CA 1
ATOM 645 C C . THR A 1 81 ? 0.942 11.005 37.761 1.00 54.12 81 THR A C 1
ATOM 647 O O . THR A 1 81 ? 0.764 10.532 38.879 1.00 54.12 81 THR A O 1
ATOM 650 N N . ASP A 1 82 ? 1.912 10.638 36.926 1.00 37.66 82 ASP A N 1
ATOM 651 C CA . ASP A 1 82 ? 3.310 10.351 37.282 1.00 37.66 82 ASP A CA 1
ATOM 652 C C . ASP A 1 82 ? 4.172 10.402 36.007 1.00 37.66 82 ASP A C 1
ATOM 654 O O . ASP A 1 82 ? 3.797 9.758 34.996 1.00 37.66 82 ASP A O 1
#

pLDDT: mean 88.37, std 13.61, range [37.66, 97.75]